Protein AF-A0A3D3R4W9-F1 (afdb_monomer)

Organism: NCBI:txid122

Structure (mmCIF, N/CA/C/O backbone):
data_AF-A0A3D3R4W9-F1
#
_entry.id   AF-A0A3D3R4W9-F1
#
loop_
_atom_site.group_PDB
_atom_site.id
_atom_site.type_symbol
_atom_site.label_atom_id
_atom_site.label_alt_id
_atom_site.label_comp_id
_atom_site.label_asym_id
_atom_site.label_entity_id
_atom_site.label_seq_id
_atom_site.pdbx_PDB_ins_code
_atom_site.Cartn_x
_ato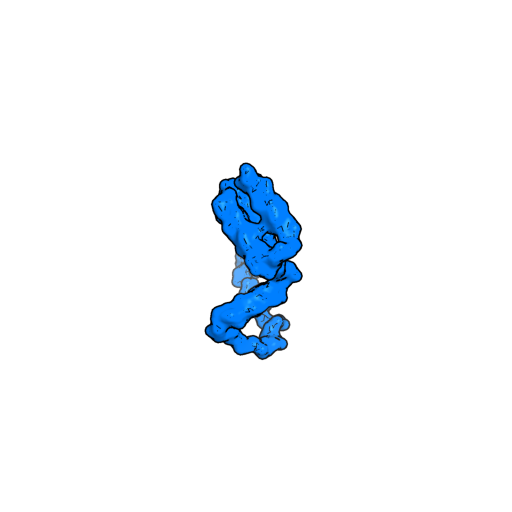m_site.Cartn_y
_atom_site.Cartn_z
_atom_site.occupancy
_atom_site.B_iso_or_equiv
_atom_site.auth_seq_id
_atom_site.auth_comp_id
_atom_site.auth_asym_id
_atom_site.auth_atom_id
_atom_site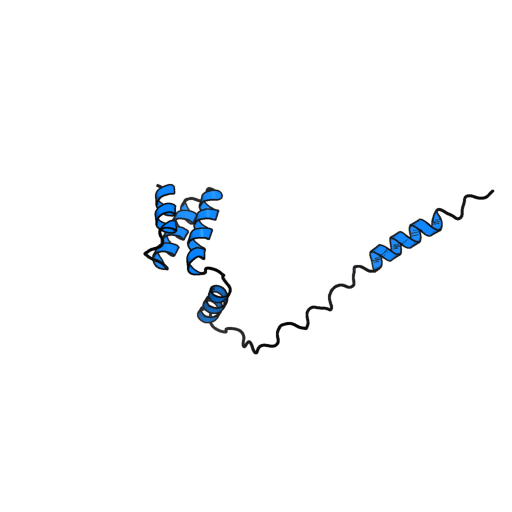.pdbx_PDB_model_num
ATOM 1 N N . MET A 1 1 ? 46.980 56.203 -26.116 1.00 46.72 1 MET A N 1
ATOM 2 C CA . MET A 1 1 ? 45.848 55.461 -26.717 1.00 46.72 1 MET A CA 1
ATOM 3 C C . MET A 1 1 ? 46.024 53.996 -26.356 1.00 46.72 1 MET A C 1
ATOM 5 O O . MET A 1 1 ? 46.665 53.259 -27.088 1.00 46.72 1 MET A O 1
ATOM 9 N N . SER A 1 2 ? 45.555 53.601 -25.172 1.00 50.00 2 SER A N 1
ATOM 10 C CA . SER A 1 2 ? 45.904 52.313 -24.554 1.00 50.00 2 SER A CA 1
ATOM 11 C C . SER A 1 2 ? 44.640 51.731 -23.917 1.00 50.00 2 SER A C 1
ATOM 13 O O . SER A 1 2 ? 44.405 51.895 -22.728 1.00 50.00 2 SER A O 1
ATOM 15 N N . GLY A 1 3 ? 43.752 51.154 -24.729 1.00 52.25 3 GLY A N 1
ATOM 16 C CA . GLY A 1 3 ? 42.445 50.695 -24.234 1.00 52.25 3 GLY A CA 1
ATOM 17 C C . GLY A 1 3 ? 41.739 49.630 -25.070 1.00 52.25 3 GLY A C 1
ATOM 18 O O . GLY A 1 3 ? 40.591 49.318 -24.774 1.00 52.25 3 GLY A O 1
ATOM 19 N N . LEU A 1 4 ? 42.383 49.067 -26.100 1.00 50.19 4 LEU A N 1
ATOM 20 C CA . LEU A 1 4 ? 41.723 48.118 -27.011 1.00 50.19 4 LEU A CA 1
ATOM 21 C C . LEU A 1 4 ? 42.107 46.640 -26.817 1.00 50.19 4 LEU A C 1
ATOM 23 O O . LEU A 1 4 ? 41.488 45.786 -27.437 1.00 50.19 4 LEU A O 1
ATOM 27 N N . LEU A 1 5 ? 43.086 46.311 -25.966 1.00 54.66 5 LEU A N 1
ATOM 28 C CA . LEU A 1 5 ? 43.631 44.942 -25.876 1.00 54.66 5 LEU A CA 1
ATOM 29 C C . LEU A 1 5 ? 43.077 44.089 -24.719 1.00 54.66 5 LEU A C 1
ATOM 31 O O . LEU A 1 5 ? 43.360 42.898 -24.655 1.00 54.66 5 LEU A O 1
ATOM 35 N N . THR A 1 6 ? 42.259 44.648 -23.822 1.00 57.88 6 THR A N 1
ATOM 36 C CA . THR A 1 6 ? 41.773 43.933 -22.622 1.00 57.88 6 THR A CA 1
ATOM 37 C C . THR A 1 6 ? 40.411 43.256 -22.775 1.00 57.88 6 THR A C 1
ATOM 39 O O . THR A 1 6 ? 40.115 42.340 -22.019 1.00 57.88 6 THR A O 1
ATOM 42 N N . LYS A 1 7 ? 39.572 43.647 -23.745 1.00 54.22 7 LYS A N 1
ATOM 43 C CA . LYS A 1 7 ? 38.231 43.042 -23.914 1.00 54.22 7 LYS A CA 1
ATOM 44 C C . LYS A 1 7 ? 38.230 41.770 -24.766 1.00 54.22 7 LYS A C 1
ATOM 46 O O . LYS A 1 7 ? 37.351 40.928 -24.609 1.00 54.22 7 LYS A O 1
ATOM 51 N N . GLN A 1 8 ? 39.214 41.617 -25.651 1.00 53.91 8 GLN A N 1
ATOM 52 C CA . GLN A 1 8 ? 39.251 40.524 -26.626 1.00 53.91 8 GLN A CA 1
ATOM 53 C C . GLN A 1 8 ? 39.713 39.192 -26.013 1.00 53.91 8 GLN A C 1
ATOM 55 O O . GLN A 1 8 ? 39.300 38.133 -26.472 1.00 53.91 8 GLN A O 1
ATOM 60 N N . THR A 1 9 ? 40.502 39.236 -24.937 1.00 54.78 9 THR A N 1
ATOM 61 C CA . THR A 1 9 ? 40.991 38.040 -24.231 1.00 54.78 9 THR A CA 1
ATOM 62 C C . THR A 1 9 ? 39.947 37.427 -23.296 1.00 54.78 9 THR A C 1
ATOM 64 O O . THR A 1 9 ? 39.957 36.218 -23.072 1.00 54.78 9 THR A O 1
ATOM 67 N N . TRP A 1 10 ? 39.009 38.223 -22.775 1.00 55.03 10 TRP A N 1
ATOM 68 C CA . TRP A 1 10 ? 37.955 37.721 -21.883 1.00 55.03 10 TRP A CA 1
ATOM 69 C C . TRP A 1 10 ? 36.890 36.911 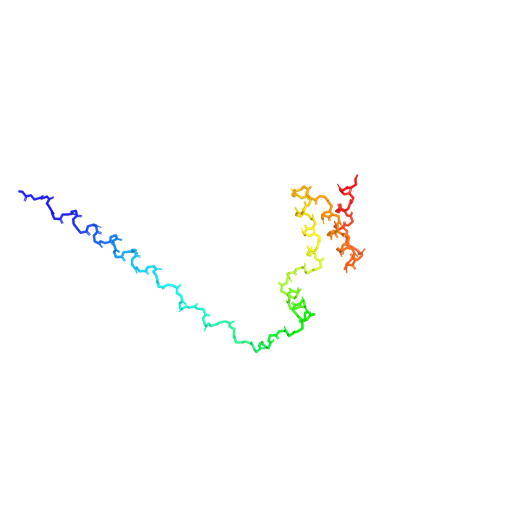-22.630 1.00 55.03 10 TRP A C 1
ATOM 71 O O . TRP A 1 10 ? 36.414 35.901 -22.117 1.00 55.03 10 TRP A O 1
ATOM 81 N N . MET A 1 11 ? 36.570 37.289 -23.871 1.00 54.78 11 MET A N 1
ATOM 82 C CA . MET A 1 11 ? 35.554 36.593 -24.674 1.00 54.78 11 MET A CA 1
ATOM 83 C C . MET A 1 11 ? 36.034 35.214 -25.164 1.00 54.78 11 MET A C 1
ATOM 85 O O . MET A 1 11 ? 35.252 34.265 -25.249 1.00 54.78 11 MET A O 1
ATOM 89 N N . THR A 1 12 ? 37.335 35.054 -25.426 1.00 57.78 12 THR A N 1
ATOM 90 C CA . THR A 1 12 ? 37.914 33.777 -25.879 1.00 57.78 12 THR A CA 1
ATOM 91 C C . THR A 1 12 ? 38.011 32.729 -24.768 1.00 57.78 12 THR A C 1
ATOM 93 O O . THR A 1 12 ? 37.847 31.542 -25.036 1.00 57.78 12 THR A O 1
ATOM 96 N N . VAL A 1 13 ? 38.206 33.143 -23.512 1.00 57.69 13 VAL A N 1
ATOM 97 C CA . VAL A 1 13 ? 38.277 32.216 -22.364 1.00 57.69 13 VAL A CA 1
ATOM 98 C C . VAL A 1 13 ? 36.908 31.601 -22.055 1.00 57.69 13 VAL A C 1
ATOM 100 O O . VAL A 1 13 ? 36.813 30.402 -21.799 1.00 57.69 13 VAL A O 1
ATOM 103 N N . ILE A 1 14 ? 35.836 32.391 -22.159 1.00 61.53 14 ILE A N 1
ATOM 104 C CA . ILE A 1 14 ? 34.459 31.925 -21.921 1.00 61.53 14 ILE A CA 1
ATOM 105 C C . ILE A 1 14 ? 34.036 30.890 -22.977 1.00 61.53 14 ILE A C 1
ATOM 107 O O . ILE A 1 14 ? 33.347 29.921 -22.662 1.00 61.53 14 ILE A O 1
ATOM 111 N N . THR A 1 15 ? 34.509 31.041 -24.216 1.00 57.44 15 THR A N 1
ATOM 112 C CA . THR A 1 15 ? 34.167 30.128 -25.318 1.00 57.44 15 THR A CA 1
ATOM 113 C C . THR A 1 15 ? 34.833 28.751 -25.158 1.00 57.44 15 THR A C 1
ATOM 115 O O . THR A 1 15 ? 34.203 27.731 -25.431 1.00 57.44 15 THR A O 1
ATOM 118 N N . CYS A 1 16 ? 36.063 28.682 -24.632 1.00 55.22 16 CYS A N 1
ATOM 119 C CA . CYS A 1 16 ? 36.732 27.402 -24.354 1.00 55.22 16 CYS A CA 1
ATOM 120 C C . CYS A 1 16 ? 36.115 26.629 -23.175 1.00 55.22 16 CYS A C 1
ATOM 122 O O . CYS A 1 16 ? 36.125 25.399 -23.186 1.00 55.22 16 CYS A O 1
ATOM 124 N N . ALA A 1 17 ? 35.542 27.316 -22.181 1.00 55.94 17 ALA A N 1
ATOM 125 C CA . ALA A 1 17 ? 34.910 26.662 -21.032 1.00 55.94 17 ALA A CA 1
ATOM 126 C C . ALA A 1 17 ? 33.613 25.912 -21.400 1.00 55.94 17 ALA A C 1
ATOM 128 O O . ALA A 1 17 ? 33.280 24.913 -20.768 1.00 55.94 17 ALA A O 1
ATOM 129 N N . LEU A 1 18 ? 32.908 26.341 -22.453 1.00 57.28 18 LEU A N 1
ATOM 130 C CA . LEU A 1 18 ? 31.683 25.683 -22.930 1.00 57.28 18 LEU A CA 1
ATOM 131 C C . LEU A 1 18 ? 31.954 24.463 -23.829 1.00 57.28 18 LEU A C 1
ATOM 133 O O . LEU A 1 18 ? 31.082 23.610 -23.981 1.00 57.28 18 LEU A O 1
ATOM 137 N N . LEU A 1 19 ? 33.160 24.341 -24.392 1.00 56.97 19 LEU A N 1
ATOM 138 C CA . LEU A 1 19 ? 33.537 23.235 -25.282 1.00 56.97 19 LEU A CA 1
ATOM 139 C C . LEU A 1 19 ? 34.058 21.989 -24.545 1.00 56.97 19 LEU A C 1
ATOM 141 O O . LEU A 1 19 ? 34.077 20.907 -25.127 1.00 56.97 19 LEU A O 1
ATOM 145 N N . LEU A 1 20 ? 34.426 22.107 -23.266 1.00 56.22 20 LEU A N 1
ATOM 146 C CA . LEU A 1 20 ? 35.010 21.008 -22.481 1.00 56.22 20 LEU A CA 1
ATOM 147 C C . LEU A 1 20 ? 33.982 20.153 -21.717 1.00 56.22 20 LEU A C 1
ATOM 149 O O . LEU A 1 20 ? 34.351 19.130 -21.145 1.00 56.22 20 LEU A O 1
ATOM 153 N N . CYS A 1 21 ? 32.693 20.505 -21.743 1.00 56.62 21 CYS A N 1
ATOM 154 C CA . CYS A 1 21 ? 31.651 19.760 -21.022 1.00 56.62 21 CYS A CA 1
ATOM 155 C C . CYS A 1 21 ? 30.896 18.720 -21.871 1.00 56.62 21 CYS A C 1
ATOM 157 O O . CYS A 1 21 ? 30.106 17.959 -21.322 1.00 56.62 21 CYS A O 1
ATOM 159 N N . ASN A 1 22 ? 31.167 18.608 -23.179 1.00 56.66 22 ASN A N 1
ATOM 160 C CA . ASN A 1 22 ? 30.589 17.539 -24.018 1.00 56.66 22 ASN A CA 1
ATOM 161 C C . ASN A 1 22 ? 31.314 16.183 -23.878 1.00 56.66 22 ASN A C 1
ATOM 163 O O . ASN A 1 22 ? 31.024 15.241 -24.608 1.00 56.66 22 ASN A O 1
ATOM 167 N N . GLY A 1 23 ? 32.257 16.066 -22.940 1.00 59.72 23 GLY A N 1
ATOM 168 C CA . GLY A 1 23 ? 33.079 14.876 -22.730 1.00 59.72 23 GLY A CA 1
ATOM 169 C C . GLY A 1 23 ? 32.826 14.170 -21.401 1.00 59.72 23 GLY A C 1
ATOM 170 O O . GLY A 1 23 ? 33.781 13.869 -20.697 1.00 59.72 23 GLY A O 1
ATOM 171 N N . CYS A 1 24 ? 31.574 13.889 -21.031 1.00 61.88 24 CYS A N 1
ATOM 172 C CA . CYS A 1 24 ? 31.285 12.965 -19.929 1.00 61.88 24 CYS A CA 1
ATOM 173 C C . CYS A 1 24 ? 30.362 11.845 -20.412 1.00 61.88 24 CYS A C 1
ATOM 175 O O . CYS A 1 24 ? 29.146 11.884 -20.252 1.00 61.88 24 CYS A O 1
ATOM 177 N N . SER A 1 25 ? 30.935 10.838 -21.069 1.00 54.44 25 SER A N 1
ATOM 178 C CA . SER A 1 25 ? 30.223 9.580 -21.350 1.00 54.44 25 SER A CA 1
ATOM 179 C C . SER A 1 25 ? 31.089 8.326 -21.197 1.00 54.44 25 SER A C 1
ATOM 181 O O . SER A 1 25 ? 30.597 7.232 -21.428 1.00 54.44 25 SER A O 1
ATOM 183 N N . SER A 1 26 ? 32.345 8.437 -20.749 1.00 54.00 26 SER A N 1
ATOM 184 C CA . SER A 1 26 ? 33.288 7.305 -20.742 1.00 54.00 26 SER A CA 1
ATOM 185 C C . SER A 1 26 ? 33.902 7.020 -19.366 1.00 54.00 26 SER A C 1
ATOM 187 O O . SER A 1 26 ? 35.119 6.911 -19.229 1.00 54.00 26 SER A O 1
ATOM 189 N N . MET A 1 27 ? 33.076 6.895 -18.323 1.00 54.59 27 MET A N 1
ATOM 190 C CA . MET A 1 27 ? 33.522 6.284 -17.060 1.00 54.59 27 MET A CA 1
ATOM 191 C C . MET A 1 27 ? 32.379 5.556 -16.334 1.00 54.59 27 MET A C 1
ATOM 193 O O . MET A 1 27 ? 32.100 5.809 -15.166 1.00 54.59 27 MET A O 1
ATOM 197 N N . ARG A 1 28 ? 31.689 4.645 -17.035 1.00 50.44 28 ARG A N 1
ATOM 198 C CA . ARG A 1 28 ? 30.702 3.717 -16.442 1.00 50.44 28 ARG A CA 1
ATOM 199 C C . ARG A 1 28 ? 31.078 2.241 -16.647 1.00 50.44 28 ARG A C 1
ATOM 201 O O . ARG A 1 28 ? 30.193 1.411 -16.714 1.00 50.44 28 ARG A O 1
ATOM 208 N N . ASP A 1 29 ? 32.364 1.890 -16.699 1.00 48.53 29 ASP A N 1
ATOM 209 C CA . ASP A 1 29 ? 32.794 0.509 -17.009 1.00 48.53 29 ASP A CA 1
ATOM 210 C C . ASP A 1 29 ? 33.653 -0.152 -15.923 1.00 48.53 29 ASP A C 1
ATOM 212 O O . ASP A 1 29 ? 34.642 -0.803 -16.245 1.00 48.53 29 ASP A O 1
ATOM 216 N N . LYS A 1 30 ? 33.336 -0.004 -14.623 1.00 51.47 30 LYS A N 1
ATOM 217 C CA . LYS A 1 30 ? 34.081 -0.739 -13.568 1.00 51.47 30 LYS A CA 1
ATOM 218 C C . LYS A 1 30 ? 33.287 -1.273 -12.364 1.00 51.47 30 LYS A C 1
ATOM 220 O O . LYS A 1 30 ? 33.908 -1.541 -11.342 1.00 51.47 30 LYS A O 1
ATOM 225 N N . PHE A 1 31 ? 31.966 -1.490 -12.437 1.00 46.28 31 PHE A N 1
ATOM 226 C CA . PHE A 1 31 ? 31.246 -2.049 -11.268 1.00 46.28 31 PHE A CA 1
ATOM 227 C C . PHE A 1 31 ? 30.239 -3.182 -11.495 1.00 46.28 31 PHE A C 1
ATOM 229 O O . PHE A 1 31 ? 29.505 -3.516 -10.572 1.00 46.28 31 PHE A O 1
ATOM 236 N N . VAL A 1 32 ? 30.211 -3.838 -12.656 1.00 51.44 32 VAL A N 1
ATOM 237 C CA . VAL A 1 32 ? 29.381 -5.048 -12.809 1.00 51.44 32 VAL A CA 1
ATOM 238 C C . VAL A 1 32 ? 30.232 -6.193 -13.335 1.00 51.44 32 VAL A C 1
ATOM 240 O O . VAL A 1 32 ? 30.164 -6.588 -14.489 1.00 51.44 32 VAL A O 1
ATOM 243 N N . ALA A 1 33 ? 31.084 -6.702 -12.447 1.00 50.81 33 ALA A N 1
ATOM 244 C CA . ALA A 1 33 ? 31.673 -8.026 -12.565 1.00 50.81 33 ALA A CA 1
ATOM 245 C C . ALA A 1 33 ? 31.014 -8.926 -11.511 1.00 50.81 33 ALA A C 1
ATOM 247 O O . ALA A 1 33 ? 31.597 -9.241 -10.476 1.00 50.81 33 ALA A O 1
ATOM 248 N N . LYS A 1 34 ? 29.762 -9.308 -11.761 1.00 47.50 34 LYS A N 1
ATOM 249 C CA . LYS A 1 34 ? 29.185 -10.534 -11.216 1.00 47.50 34 LYS A CA 1
ATOM 250 C C . LYS A 1 34 ? 28.274 -11.101 -12.296 1.00 47.50 34 LYS A C 1
ATOM 252 O O . LYS A 1 34 ? 27.524 -10.369 -12.924 1.00 47.50 34 LYS A O 1
ATOM 257 N N . SER A 1 35 ? 28.482 -12.369 -12.602 1.00 58.72 35 SER A N 1
ATOM 258 C CA . SER A 1 35 ? 27.776 -13.145 -13.616 1.00 58.72 35 SER A CA 1
ATOM 259 C C . SER A 1 35 ? 26.255 -13.048 -13.436 1.00 58.72 35 SER A C 1
ATOM 261 O O . SER A 1 35 ? 25.712 -13.723 -12.563 1.00 58.72 35 SER A O 1
ATOM 263 N N . ASP A 1 36 ? 25.590 -12.234 -14.255 1.00 53.53 36 ASP A N 1
ATOM 264 C CA . ASP A 1 36 ? 24.141 -12.030 -14.223 1.00 53.53 36 ASP A CA 1
ATOM 265 C C . ASP A 1 36 ? 23.549 -12.485 -15.562 1.00 53.53 36 ASP A C 1
ATOM 267 O O . ASP A 1 36 ? 23.454 -11.724 -16.526 1.00 53.53 36 ASP A O 1
ATOM 271 N N . GLU A 1 37 ? 23.151 -13.752 -15.641 1.00 64.06 37 GLU A N 1
ATOM 272 C CA . GLU A 1 37 ? 22.175 -14.156 -16.648 1.00 64.06 37 GLU A CA 1
ATOM 273 C C . GLU A 1 37 ? 20.878 -13.388 -16.348 1.00 64.06 37 GLU A C 1
ATOM 275 O O . GLU A 1 37 ? 20.394 -13.383 -15.212 1.00 64.06 37 GLU A O 1
ATOM 280 N N . ALA A 1 38 ? 20.355 -12.647 -17.329 1.00 60.94 38 ALA A N 1
ATOM 281 C CA . ALA A 1 38 ? 19.174 -11.822 -17.109 1.00 60.94 38 ALA A CA 1
ATOM 282 C C . ALA A 1 38 ? 18.000 -12.724 -16.684 1.00 60.94 38 ALA A C 1
ATOM 284 O O . ALA A 1 38 ? 17.735 -13.704 -17.381 1.00 60.94 38 ALA A O 1
ATOM 285 N N . PRO A 1 39 ? 17.267 -12.409 -15.596 1.00 63.09 39 PRO A N 1
ATOM 286 C CA . PRO A 1 39 ? 16.114 -13.200 -15.183 1.00 63.09 39 PRO A CA 1
ATOM 287 C C . PRO A 1 39 ? 15.121 -13.293 -16.346 1.00 63.09 39 PRO A C 1
ATOM 289 O O . PRO A 1 39 ? 14.527 -12.292 -16.764 1.00 63.09 39 PRO A O 1
ATOM 292 N N . THR A 1 40 ? 14.994 -14.491 -16.915 1.00 76.31 40 THR A N 1
ATOM 293 C CA . THR A 1 40 ? 14.213 -14.740 -18.133 1.00 76.31 40 THR A CA 1
ATOM 294 C C . THR A 1 40 ? 12.724 -14.834 -17.822 1.00 76.31 40 THR A C 1
ATOM 296 O O . THR A 1 40 ? 11.895 -14.500 -18.670 1.00 76.31 40 THR A O 1
ATOM 299 N N . THR A 1 41 ? 12.369 -15.188 -16.583 1.00 84.81 41 THR A N 1
ATOM 300 C CA . THR A 1 41 ? 10.980 -15.294 -16.135 1.00 84.81 41 THR A CA 1
ATOM 301 C C . THR A 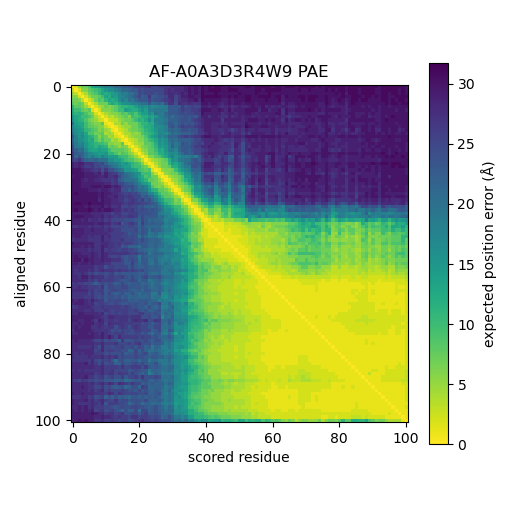1 41 ? 10.526 -14.065 -15.343 1.00 84.81 41 THR A C 1
ATOM 303 O O . THR A 1 41 ? 11.305 -13.369 -14.689 1.00 84.81 41 THR A O 1
ATOM 306 N N . LEU A 1 42 ? 9.219 -13.787 -15.384 1.00 83.38 42 LEU A N 1
ATOM 307 C CA . LEU A 1 42 ? 8.616 -12.674 -14.644 1.00 83.38 42 LEU A CA 1
ATOM 308 C C . LEU A 1 42 ? 8.778 -12.833 -13.123 1.00 83.38 42 LEU A C 1
ATOM 310 O O . LEU A 1 42 ? 9.015 -11.848 -12.427 1.00 83.38 42 LEU A O 1
ATOM 314 N N . LYS A 1 43 ? 8.695 -14.067 -12.612 1.00 84.69 43 LYS A N 1
ATOM 315 C CA . LYS A 1 43 ? 8.877 -14.365 -11.184 1.00 84.69 43 LYS A CA 1
ATOM 316 C C . LYS A 1 43 ? 10.288 -14.004 -10.722 1.00 84.69 43 LYS A C 1
ATOM 318 O O . LYS A 1 43 ? 10.432 -13.355 -9.688 1.00 84.69 43 LYS A O 1
ATOM 323 N N . ASP A 1 44 ? 11.300 -14.332 -11.520 1.00 85.12 44 ASP A N 1
ATOM 324 C CA . ASP A 1 44 ? 12.693 -14.025 -11.186 1.00 85.12 44 ASP A CA 1
ATOM 325 C C . ASP A 1 44 ? 12.939 -12.515 -11.187 1.00 85.12 44 ASP A C 1
ATOM 327 O O . ASP A 1 44 ? 13.574 -11.986 -10.276 1.00 85.12 44 ASP A O 1
ATOM 331 N N . LYS A 1 45 ? 12.353 -11.783 -12.146 1.00 86.81 45 LYS A N 1
ATOM 332 C CA . LYS A 1 45 ? 12.410 -10.311 -12.175 1.00 86.81 45 LYS A CA 1
ATOM 333 C C . LYS A 1 45 ? 11.799 -9.693 -10.917 1.00 86.81 45 LYS A C 1
ATOM 335 O O . LYS A 1 45 ? 12.403 -8.795 -10.330 1.00 86.81 45 LYS A O 1
ATOM 340 N N . ILE A 1 46 ? 10.637 -10.189 -10.485 1.00 85.75 46 ILE A N 1
ATOM 341 C CA . ILE A 1 46 ? 9.964 -9.724 -9.264 1.00 85.75 46 ILE A CA 1
ATOM 342 C C . ILE A 1 46 ? 10.811 -10.050 -8.030 1.00 85.75 46 ILE A C 1
ATOM 344 O O . ILE A 1 46 ? 10.995 -9.181 -7.183 1.00 85.75 46 ILE A O 1
ATOM 348 N N . SER A 1 47 ? 11.383 -11.254 -7.940 1.00 85.31 47 SER A N 1
ATOM 349 C CA . SER A 1 47 ? 12.249 -11.639 -6.818 1.00 85.31 47 SER A CA 1
ATOM 350 C C . SER A 1 47 ? 13.512 -10.780 -6.742 1.00 85.31 47 SER A C 1
ATOM 352 O O . SER A 1 47 ? 13.888 -10.332 -5.661 1.00 85.31 47 SER A O 1
ATOM 354 N N . VAL A 1 48 ? 14.159 -10.515 -7.881 1.00 86.81 48 VAL A N 1
ATOM 355 C CA . VAL A 1 48 ? 15.340 -9.644 -7.948 1.00 86.81 48 VAL A CA 1
ATOM 356 C C . VAL A 1 48 ? 14.980 -8.219 -7.536 1.00 86.81 48 VAL A C 1
ATOM 358 O O . VAL A 1 48 ? 15.724 -7.602 -6.777 1.00 86.81 48 VAL A O 1
ATOM 361 N N . ALA A 1 49 ? 13.840 -7.694 -7.989 1.00 85.56 49 ALA A N 1
ATOM 362 C CA . ALA A 1 49 ? 13.367 -6.374 -7.582 1.00 85.56 49 ALA A CA 1
ATOM 363 C C . ALA A 1 49 ? 13.048 -6.318 -6.078 1.00 85.56 49 ALA A 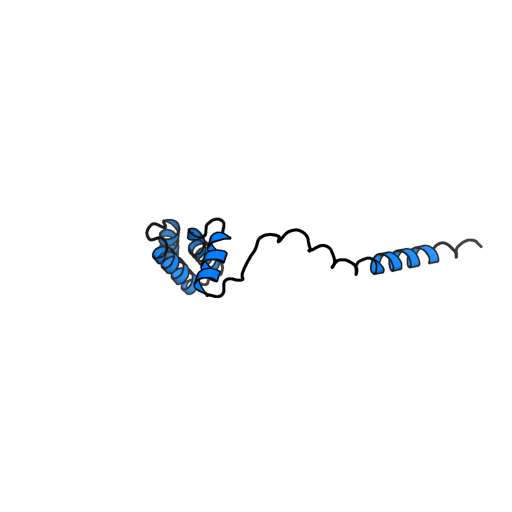C 1
ATOM 365 O O . ALA A 1 49 ? 13.506 -5.401 -5.401 1.00 85.56 49 ALA A O 1
ATOM 366 N N . LYS A 1 50 ? 12.345 -7.324 -5.539 1.00 85.75 50 LYS A N 1
ATOM 367 C CA . LYS A 1 50 ? 11.984 -7.418 -4.114 1.00 85.75 50 LYS A CA 1
ATOM 368 C C . LYS A 1 50 ? 13.232 -7.453 -3.225 1.00 85.75 50 LYS A C 1
ATOM 370 O O . LYS A 1 50 ? 13.290 -6.726 -2.244 1.00 85.75 50 LYS A O 1
ATOM 375 N N . ASN A 1 51 ? 14.272 -8.186 -3.627 1.00 85.62 51 ASN A N 1
ATOM 376 C CA . ASN A 1 51 ? 15.545 -8.255 -2.897 1.00 85.62 51 ASN A CA 1
ATOM 377 C C . ASN A 1 51 ? 16.364 -6.954 -2.933 1.00 85.62 51 ASN A C 1
ATOM 379 O O . ASN A 1 51 ? 17.259 -6.773 -2.111 1.00 85.62 51 ASN A O 1
ATOM 383 N N . LYS A 1 52 ? 16.098 -6.058 -3.891 1.00 88.62 52 LYS A N 1
ATOM 384 C CA . LYS A 1 52 ? 16.742 -4.736 -3.960 1.00 88.62 52 LYS A CA 1
ATOM 385 C C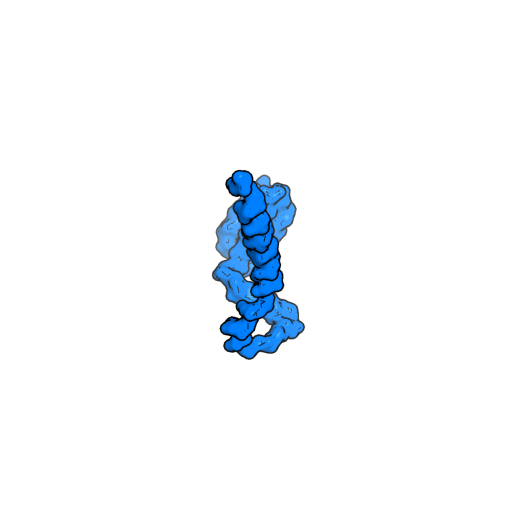 . LYS A 1 52 ? 16.061 -3.699 -3.070 1.00 88.62 52 LYS A C 1
ATOM 387 O O . LYS A 1 52 ? 16.650 -2.649 -2.819 1.00 88.62 52 LYS A O 1
ATOM 392 N N . LEU A 1 53 ? 14.833 -3.956 -2.622 1.00 87.12 53 LEU A N 1
ATOM 393 C CA . LEU A 1 53 ? 14.137 -3.076 -1.692 1.00 87.12 53 LEU A CA 1
ATOM 394 C C . LEU A 1 53 ? 14.706 -3.265 -0.288 1.00 87.12 53 LEU A C 1
ATOM 396 O O . LEU A 1 53 ? 15.001 -4.381 0.130 1.00 87.12 53 LEU A O 1
ATOM 400 N N . LYS A 1 54 ? 14.830 -2.158 0.448 1.00 88.19 54 LYS A N 1
ATOM 401 C CA . LYS A 1 54 ? 15.275 -2.186 1.844 1.00 88.19 54 LYS A CA 1
ATOM 402 C C . LYS A 1 54 ? 14.279 -2.937 2.733 1.00 88.19 54 LYS A C 1
ATOM 404 O O . LYS A 1 54 ? 14.686 -3.784 3.515 1.00 88.19 54 LYS A O 1
ATOM 409 N N . ASP A 1 55 ? 12.994 -2.629 2.563 1.00 87.12 55 ASP A N 1
ATOM 410 C CA . ASP A 1 55 ? 11.879 -3.187 3.332 1.00 87.12 55 ASP A CA 1
ATOM 411 C C . ASP A 1 55 ? 10.764 -3.616 2.350 1.00 87.12 55 ASP A C 1
ATOM 413 O O . ASP A 1 55 ? 9.808 -2.869 2.114 1.00 87.12 55 ASP A O 1
ATOM 417 N N . PRO A 1 56 ? 10.913 -4.766 1.665 1.00 86.50 56 PRO A N 1
ATOM 418 C CA . PRO A 1 56 ? 9.992 -5.188 0.605 1.00 86.50 56 PRO A CA 1
ATOM 419 C C . PRO A 1 56 ? 8.563 -5.462 1.086 1.00 86.50 56 PRO A C 1
ATOM 421 O O . PRO A 1 56 ? 7.620 -5.342 0.308 1.00 86.50 56 PRO A O 1
ATOM 424 N N . ASP A 1 57 ? 8.398 -5.833 2.351 1.00 87.31 57 ASP A N 1
ATOM 425 C CA . ASP A 1 57 ? 7.117 -6.052 3.024 1.00 87.31 57 ASP A CA 1
ATOM 426 C C . ASP A 1 57 ? 6.336 -4.749 3.256 1.00 87.31 57 ASP A C 1
ATOM 428 O O . ASP A 1 57 ? 5.110 -4.766 3.331 1.00 87.31 57 ASP A O 1
ATOM 432 N N . LYS A 1 58 ? 7.026 -3.605 3.308 1.00 92.31 58 LYS A N 1
ATOM 433 C CA . LYS A 1 58 ? 6.408 -2.287 3.523 1.00 92.31 58 LYS A CA 1
ATOM 434 C C . LYS A 1 58 ? 6.038 -1.562 2.238 1.00 92.31 58 LYS A C 1
ATOM 436 O O . LYS A 1 58 ? 5.399 -0.514 2.303 1.00 92.31 58 LYS A O 1
ATOM 441 N N . PHE A 1 59 ? 6.405 -2.105 1.078 1.00 95.19 59 PHE A N 1
ATOM 442 C CA . PHE A 1 59 ? 6.208 -1.445 -0.212 1.00 95.19 59 PHE A CA 1
ATOM 443 C C . PHE A 1 59 ? 4.758 -0.986 -0.420 1.00 95.19 59 PHE A C 1
ATOM 445 O O . PHE A 1 59 ? 4.510 0.198 -0.643 1.00 95.19 59 PHE A O 1
ATOM 452 N N . TYR A 1 60 ? 3.798 -1.904 -0.284 1.00 97.00 60 TYR A N 1
ATOM 453 C CA . TYR A 1 60 ? 2.386 -1.597 -0.509 1.00 97.00 60 TYR A CA 1
ATOM 454 C C . TYR A 1 60 ? 1.801 -0.661 0.557 1.00 97.00 60 TYR A C 1
ATOM 456 O O . TYR A 1 60 ? 0.963 0.177 0.234 1.00 97.00 60 TYR A O 1
ATOM 464 N N . VAL A 1 61 ? 2.307 -0.708 1.796 1.00 98.12 61 VAL A N 1
ATOM 465 C CA . VAL A 1 61 ? 1.929 0.250 2.849 1.00 98.12 61 VAL A CA 1
ATOM 466 C C . VAL A 1 61 ? 2.360 1.664 2.467 1.00 98.12 61 VAL A C 1
ATOM 468 O O . VAL A 1 61 ? 1.548 2.586 2.491 1.00 98.12 61 VAL A O 1
ATOM 471 N N . THR A 1 62 ? 3.626 1.855 2.090 1.00 97.44 62 THR A N 1
ATOM 472 C CA . THR A 1 62 ? 4.141 3.179 1.707 1.00 97.44 62 THR A CA 1
ATOM 473 C C . THR A 1 62 ? 3.486 3.691 0.426 1.00 97.44 62 THR A C 1
ATOM 475 O O . THR A 1 62 ? 3.216 4.885 0.309 1.00 97.44 62 THR A O 1
ATOM 478 N N . HIS A 1 63 ? 3.182 2.798 -0.516 1.00 98.00 63 HIS A N 1
ATOM 479 C CA . HIS A 1 63 ? 2.432 3.140 -1.719 1.00 98.00 63 HIS A CA 1
ATOM 480 C C . HIS A 1 63 ? 1.015 3.640 -1.389 1.00 98.00 63 HIS A C 1
ATOM 482 O O . HIS A 1 63 ? 0.629 4.709 -1.860 1.00 98.00 63 HIS A O 1
ATOM 488 N N . GLY A 1 64 ? 0.290 2.943 -0.505 1.00 98.31 64 GLY A N 1
ATOM 489 C CA . GLY A 1 64 ? -1.028 3.374 -0.028 1.00 98.31 64 GLY A CA 1
ATOM 490 C C . GLY A 1 64 ? -0.986 4.727 0.684 1.00 98.31 64 GLY A C 1
ATOM 491 O O . GLY A 1 64 ? -1.789 5.606 0.390 1.00 98.31 64 GLY A O 1
ATOM 492 N N . GLN A 1 65 ? 0.018 4.956 1.535 1.00 98.50 65 GLN A N 1
ATOM 493 C CA . GLN A 1 65 ? 0.224 6.251 2.201 1.00 98.50 65 GLN A CA 1
ATOM 494 C C . GLN A 1 65 ? 0.474 7.395 1.214 1.00 98.50 65 GLN A C 1
ATOM 496 O O . GLN A 1 65 ? 0.057 8.527 1.461 1.00 98.50 65 GLN A O 1
ATOM 501 N N . LEU A 1 66 ? 1.181 7.131 0.113 1.00 98.50 66 LEU A N 1
ATOM 502 C CA . LEU A 1 66 ? 1.396 8.123 -0.935 1.00 98.50 66 LEU A CA 1
ATOM 503 C C . LEU A 1 66 ? 0.081 8.451 -1.651 1.00 98.50 66 LEU A C 1
ATOM 505 O O . LEU A 1 66 ? -0.228 9.625 -1.827 1.00 98.50 66 LEU A O 1
ATOM 509 N N . GLN A 1 67 ? -0.703 7.438 -2.017 1.00 98.62 67 GLN A N 1
ATOM 510 C CA . GLN A 1 67 ? -2.010 7.612 -2.665 1.00 98.62 67 GLN A CA 1
ATOM 511 C C . GLN A 1 67 ? -2.998 8.367 -1.773 1.00 98.62 67 GLN A C 1
ATOM 513 O O . GLN A 1 67 ? -3.618 9.326 -2.227 1.00 98.62 67 GLN A O 1
ATOM 518 N N . GLU A 1 68 ? -3.030 8.033 -0.481 1.00 98.19 68 GLU A N 1
ATOM 519 C CA . GLU A 1 68 ? -3.787 8.758 0.541 1.00 98.19 68 GLU A CA 1
ATOM 520 C C . GLU A 1 68 ? -3.399 10.248 0.545 1.00 98.19 68 GLU A C 1
ATOM 522 O O . GLU A 1 68 ? -4.249 11.128 0.429 1.00 98.19 68 GLU A O 1
ATOM 527 N N . LYS A 1 69 ? -2.098 10.563 0.576 1.00 98.12 69 LYS A N 1
ATOM 528 C CA . LYS A 1 69 ? -1.619 11.957 0.530 1.00 98.12 69 LYS A CA 1
ATOM 529 C C . LYS A 1 69 ? -1.952 12.683 -0.775 1.00 98.12 69 LYS A C 1
ATOM 531 O O . LYS A 1 69 ? -2.031 13.908 -0.768 1.00 98.12 69 LYS A O 1
ATOM 536 N N . MET A 1 70 ? -2.119 11.955 -1.877 1.00 98.25 70 MET A N 1
ATOM 537 C CA . MET A 1 70 ? -2.515 12.510 -3.174 1.00 98.25 70 MET A CA 1
ATOM 538 C C . MET A 1 70 ? -4.032 12.699 -3.312 1.00 98.25 70 MET A C 1
ATOM 540 O O . MET A 1 70 ? -4.471 13.281 -4.300 1.00 98.25 70 MET A O 1
ATOM 544 N N . GLY A 1 71 ? -4.830 12.242 -2.344 1.00 97.81 71 GLY A N 1
ATOM 545 C CA . GLY A 1 71 ? -6.291 12.304 -2.413 1.00 97.81 71 GLY A CA 1
ATOM 546 C C . GLY A 1 71 ? -6.938 11.109 -3.123 1.00 97.81 71 GLY A C 1
ATOM 547 O O . GLY A 1 71 ? -8.159 11.058 -3.227 1.00 97.81 71 GLY A O 1
ATOM 548 N N . ASP A 1 72 ? -6.147 10.142 -3.590 1.00 98.25 72 ASP A N 1
ATOM 549 C CA . ASP A 1 72 ? -6.630 8.947 -4.286 1.00 98.25 72 ASP A CA 1
ATOM 550 C C . ASP A 1 72 ? -6.976 7.847 -3.269 1.00 98.25 72 ASP A C 1
ATOM 552 O O . ASP A 1 72 ? -6.185 6.940 -2.995 1.00 98.25 72 ASP A O 1
ATOM 556 N N . MET A 1 73 ? -8.149 7.988 -2.645 1.00 98.12 73 MET A N 1
ATOM 557 C CA . MET A 1 73 ? -8.599 7.108 -1.559 1.00 98.12 73 MET A CA 1
ATOM 558 C C . MET A 1 73 ? -8.866 5.674 -2.034 1.00 98.12 73 MET A C 1
ATOM 560 O O . MET A 1 73 ? -8.539 4.726 -1.318 1.00 98.12 73 MET A O 1
ATOM 564 N N . ASP A 1 74 ? -9.413 5.503 -3.240 1.00 98.12 74 ASP A N 1
ATOM 565 C CA . ASP A 1 74 ? -9.735 4.183 -3.796 1.00 98.12 74 ASP A CA 1
ATOM 566 C C . ASP A 1 74 ? -8.461 3.375 -4.047 1.00 98.12 74 ASP A C 1
ATOM 568 O O . ASP A 1 74 ? -8.342 2.219 -3.624 1.00 98.12 74 ASP A O 1
ATOM 572 N N . SER A 1 75 ? -7.456 3.999 -4.670 1.00 98.19 75 SER A N 1
ATOM 573 C CA . SER A 1 75 ? -6.187 3.320 -4.905 1.00 98.19 75 SER A CA 1
ATOM 574 C C . SER A 1 75 ? -5.419 3.083 -3.602 1.00 98.19 75 SER A C 1
ATOM 576 O O . SER A 1 75 ? -4.789 2.031 -3.459 1.00 98.19 75 SER A O 1
ATOM 578 N N . ALA A 1 76 ? -5.507 4.006 -2.633 1.00 98.62 76 ALA A N 1
ATOM 579 C CA . ALA A 1 76 ? -4.916 3.825 -1.308 1.00 98.62 76 ALA A CA 1
ATOM 580 C C . ALA A 1 76 ? -5.494 2.596 -0.592 1.00 98.62 76 ALA A C 1
ATOM 582 O O . ALA A 1 76 ? -4.731 1.783 -0.064 1.00 98.62 76 ALA A O 1
ATOM 583 N N . ARG A 1 77 ? -6.824 2.423 -0.632 1.00 98.62 77 ARG A N 1
ATOM 584 C CA . ARG A 1 77 ? -7.520 1.260 -0.062 1.00 98.62 77 ARG A CA 1
ATOM 585 C C . ARG A 1 77 ? -6.994 -0.038 -0.663 1.00 98.62 77 ARG A C 1
ATOM 587 O O . ARG A 1 77 ? -6.533 -0.901 0.080 1.00 98.62 77 ARG A O 1
ATOM 594 N N . ASN A 1 78 ? -6.956 -0.126 -1.993 1.00 98.56 78 ASN A N 1
ATOM 595 C CA . ASN A 1 78 ? -6.435 -1.301 -2.692 1.00 98.56 78 ASN A CA 1
ATOM 596 C C . ASN A 1 78 ? -4.979 -1.615 -2.291 1.00 98.56 78 ASN A C 1
ATOM 598 O O . ASN A 1 78 ? -4.632 -2.764 -2.029 1.00 98.56 78 ASN A O 1
ATOM 602 N N . SER A 1 79 ? -4.116 -0.602 -2.174 1.00 98.44 79 SER A N 1
ATOM 603 C CA . SER A 1 79 ? -2.730 -0.809 -1.732 1.00 98.44 79 SER A CA 1
ATOM 604 C C . SER A 1 79 ? -2.636 -1.357 -0.305 1.00 98.44 79 SER A C 1
ATOM 606 O O . SER A 1 79 ? -1.836 -2.260 -0.050 1.00 98.44 79 SER A O 1
ATOM 608 N N . TYR A 1 80 ? -3.450 -0.860 0.630 1.00 98.50 80 TYR A N 1
ATOM 609 C CA . TYR A 1 80 ? -3.472 -1.389 1.995 1.00 98.50 80 TYR A CA 1
ATOM 610 C C . TYR A 1 80 ? -4.039 -2.816 2.063 1.00 98.50 80 TYR A C 1
ATOM 612 O O . TYR A 1 80 ? -3.523 -3.637 2.821 1.00 98.50 80 TYR A O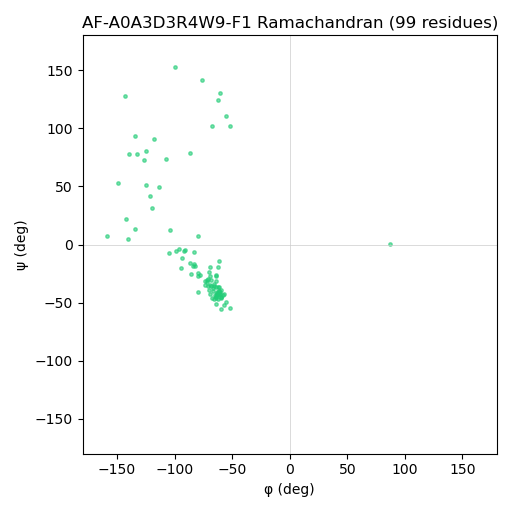 1
ATOM 620 N N . GLU A 1 81 ? -5.031 -3.155 1.240 1.00 98.06 81 GLU A N 1
ATOM 621 C CA . GLU A 1 81 ? -5.556 -4.523 1.129 1.00 98.06 81 GLU A CA 1
ATOM 622 C C . GLU A 1 81 ? -4.504 -5.499 0.588 1.00 98.06 81 GLU A C 1
ATOM 624 O O . GLU A 1 81 ? -4.299 -6.571 1.162 1.00 98.06 81 GLU A O 1
ATOM 629 N N . VAL A 1 82 ? -3.762 -5.113 -0.457 1.00 97.75 82 VAL A N 1
ATOM 630 C CA . VAL A 1 82 ? -2.641 -5.917 -0.973 1.00 97.75 82 VAL A CA 1
ATOM 631 C C . VAL A 1 82 ? -1.555 -6.084 0.093 1.00 97.75 82 VAL A C 1
ATOM 633 O O . VAL A 1 82 ? -1.021 -7.182 0.260 1.00 97.75 82 VAL A O 1
ATOM 636 N N . ALA A 1 83 ? -1.257 -5.034 0.866 1.00 97.06 83 ALA A N 1
ATOM 637 C CA . ALA A 1 83 ? -0.308 -5.123 1.973 1.00 97.06 83 ALA A CA 1
ATOM 638 C C . ALA A 1 83 ? -0.739 -6.154 3.031 1.00 97.06 83 ALA A C 1
ATOM 640 O O . ALA A 1 83 ? 0.106 -6.899 3.525 1.00 97.06 83 ALA A O 1
ATOM 641 N N . LEU A 1 84 ? -2.037 -6.244 3.343 1.00 97.31 84 LEU A N 1
ATOM 642 C CA . LEU A 1 84 ? -2.579 -7.263 4.250 1.00 97.31 84 LEU A CA 1
ATOM 643 C C . LEU A 1 84 ? -2.588 -8.667 3.636 1.00 97.31 84 LEU A C 1
ATOM 645 O O . LEU A 1 84 ? -2.417 -9.644 4.363 1.00 97.31 84 LEU A O 1
ATOM 649 N N . GLY A 1 85 ? -2.737 -8.780 2.315 1.00 96.25 85 GLY A N 1
ATOM 650 C CA . GLY A 1 85 ? -2.571 -10.046 1.600 1.00 96.25 85 GLY A CA 1
ATOM 651 C C . GLY A 1 85 ? -1.146 -10.603 1.704 1.00 96.25 85 GLY A C 1
ATOM 652 O O . GLY A 1 85 ? -0.966 -11.801 1.913 1.00 96.25 85 GLY A O 1
ATOM 653 N N . GLU A 1 86 ? -0.132 -9.736 1.612 1.00 92.31 86 GLU A N 1
ATOM 654 C CA . GLU A 1 86 ? 1.285 -10.115 1.739 1.00 92.31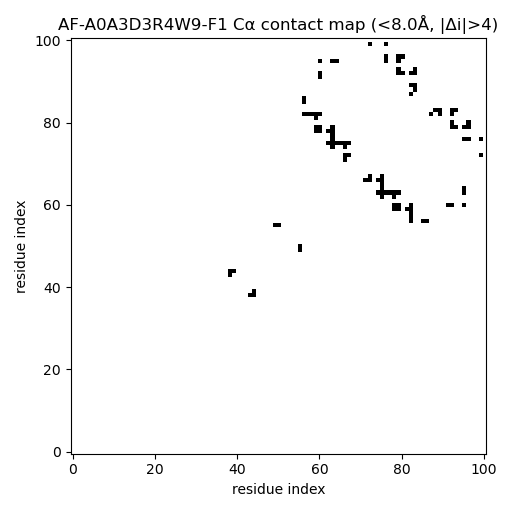 86 GLU A CA 1
ATOM 655 C C . GLU A 1 86 ? 1.721 -10.297 3.204 1.00 92.31 86 GLU A C 1
ATOM 657 O O . GLU A 1 86 ? 2.471 -11.219 3.528 1.00 92.31 86 GLU A O 1
ATOM 662 N N . ASN A 1 87 ? 1.263 -9.418 4.100 1.00 94.62 87 ASN A N 1
ATOM 663 C CA . ASN A 1 87 ? 1.532 -9.469 5.533 1.00 94.62 87 ASN A CA 1
ATOM 664 C C . ASN A 1 87 ? 0.238 -9.242 6.339 1.00 94.62 87 ASN A C 1
ATOM 666 O O . ASN A 1 87 ? -0.072 -8.105 6.714 1.00 94.62 87 ASN A O 1
ATOM 670 N N . PRO A 1 88 ? -0.465 -10.325 6.723 1.00 96.56 88 PRO A N 1
ATOM 671 C CA . PRO A 1 88 ? -1.722 -10.239 7.473 1.00 96.56 88 PRO A CA 1
ATOM 672 C C . PRO A 1 88 ? -1.618 -9.572 8.850 1.00 96.56 88 PRO A C 1
ATOM 674 O O . PRO A 1 88 ? -2.635 -9.254 9.458 1.00 96.56 88 PRO A O 1
ATOM 677 N N . LYS A 1 89 ? -0.402 -9.388 9.381 1.00 96.19 89 LYS A N 1
ATOM 678 C CA . LYS A 1 89 ? -0.149 -8.750 10.682 1.00 96.19 89 LYS A CA 1
ATOM 679 C C . LYS A 1 89 ? 0.370 -7.316 10.545 1.00 96.19 89 LYS A C 1
ATOM 681 O O . LYS A 1 89 ? 0.861 -6.763 11.528 1.00 96.19 89 LYS A O 1
ATOM 686 N N . SER A 1 90 ? 0.302 -6.716 9.354 1.00 97.31 90 SER A N 1
ATOM 687 C CA . SER A 1 90 ? 0.726 -5.329 9.146 1.00 97.31 90 SER A CA 1
ATOM 688 C C . SER A 1 90 ? -0.208 -4.363 9.877 1.00 97.31 90 SER A C 1
ATOM 690 O O . SER A 1 90 ? -1.304 -4.050 9.412 1.00 97.31 90 SER A O 1
ATOM 692 N N . VAL A 1 91 ? 0.249 -3.868 11.028 1.00 97.62 91 VAL A N 1
ATOM 693 C CA . VAL A 1 91 ? -0.477 -2.874 11.830 1.00 97.62 91 VAL A CA 1
ATOM 694 C C . VAL A 1 91 ? -0.667 -1.589 11.026 1.00 97.62 91 VAL A C 1
ATOM 696 O O . VAL A 1 91 ? -1.743 -0.999 11.041 1.00 97.62 91 VAL A O 1
ATOM 699 N N . GLU A 1 92 ? 0.348 -1.173 10.272 1.00 97.62 92 GLU A N 1
ATOM 700 C CA . GLU A 1 92 ? 0.310 0.038 9.459 1.00 97.62 92 GLU A CA 1
ATOM 701 C C . GLU A 1 92 ? -0.733 -0.025 8.338 1.00 97.62 92 GLU A C 1
ATOM 703 O O . GLU A 1 92 ? -1.366 0.993 8.062 1.00 97.62 92 GLU A O 1
ATOM 708 N N . ALA A 1 93 ? -0.941 -1.192 7.718 1.00 98.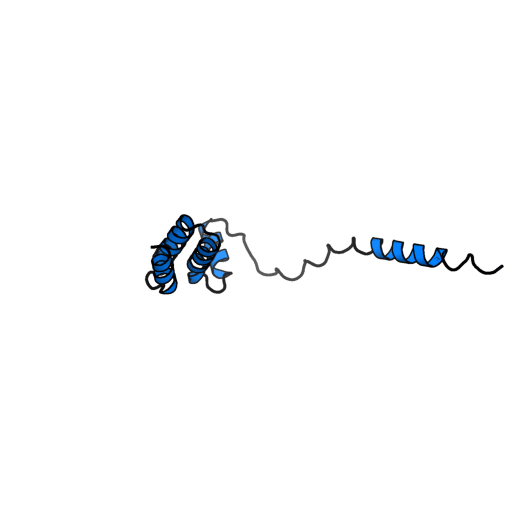00 93 ALA A N 1
ATOM 709 C CA . ALA A 1 93 ? -1.971 -1.371 6.696 1.00 98.00 93 ALA A CA 1
ATOM 710 C C . ALA A 1 93 ? -3.385 -1.306 7.292 1.00 98.00 93 ALA A C 1
ATOM 712 O O . ALA A 1 93 ? -4.242 -0.611 6.750 1.00 98.00 93 ALA A O 1
ATOM 713 N N . VAL A 1 94 ? -3.610 -1.945 8.450 1.00 98.31 94 VAL A N 1
ATOM 714 C CA . VAL A 1 94 ? -4.888 -1.845 9.183 1.00 98.31 94 VAL A CA 1
ATOM 715 C C . VAL A 1 94 ? -5.184 -0.394 9.561 1.00 98.31 94 VAL A C 1
ATOM 717 O O . VAL A 1 94 ? -6.285 0.098 9.328 1.00 98.31 94 VAL A O 1
ATOM 720 N N . LEU A 1 95 ? -4.191 0.320 10.099 1.00 98.44 95 LEU A N 1
ATOM 721 C CA . LEU A 1 95 ? -4.330 1.742 10.421 1.00 98.44 95 LEU A CA 1
ATOM 722 C C . LEU A 1 95 ? -4.552 2.600 9.172 1.00 98.44 95 LEU A C 1
ATOM 724 O O . LEU A 1 95 ? -5.191 3.642 9.266 1.00 98.44 95 LEU A O 1
ATOM 728 N N . GLY A 1 96 ? -3.988 2.201 8.030 1.00 97.94 96 GLY A N 1
ATOM 729 C CA . GLY A 1 96 ? -4.230 2.811 6.727 1.00 97.94 96 GLY A CA 1
ATOM 730 C C . GLY A 1 96 ? -5.696 2.745 6.334 1.00 97.94 96 GLY A C 1
ATOM 731 O O . GLY A 1 96 ? -6.306 3.788 6.137 1.00 97.94 96 GLY A O 1
ATOM 732 N N . LEU A 1 97 ? -6.272 1.541 6.312 1.00 98.25 97 LEU A N 1
ATOM 733 C CA . LEU A 1 97 ? -7.690 1.333 5.998 1.00 98.25 97 LEU A CA 1
ATOM 734 C C . LEU A 1 97 ? -8.612 2.099 6.947 1.00 98.25 97 LEU A C 1
ATOM 736 O O . LEU A 1 97 ? -9.517 2.782 6.485 1.00 98.25 97 LEU A O 1
ATOM 740 N N . ALA A 1 98 ? -8.320 2.077 8.248 1.00 98.12 98 ALA A N 1
ATOM 741 C CA . ALA A 1 98 ? -9.113 2.789 9.248 1.00 98.12 98 ALA A CA 1
ATOM 742 C C . ALA A 1 98 ? -9.130 4.320 9.072 1.00 98.12 98 ALA A C 1
ATOM 744 O O . ALA A 1 98 ? -9.994 4.973 9.642 1.00 98.12 98 ALA A O 1
ATOM 745 N N . ARG A 1 99 ? -8.179 4.915 8.333 1.00 96.88 99 ARG A N 1
ATOM 746 C CA . ARG A 1 99 ? -8.208 6.352 7.999 1.00 96.88 99 ARG A CA 1
ATOM 747 C C . ARG A 1 99 ? -9.069 6.676 6.777 1.00 96.88 99 ARG A C 1
ATOM 749 O O . ARG A 1 99 ? -9.371 7.846 6.570 1.00 96.88 99 ARG A O 1
ATOM 756 N N . LEU A 1 100 ? -9.378 5.678 5.948 1.00 95.94 100 LEU A N 1
ATOM 757 C CA . LEU A 1 100 ? -10.133 5.840 4.700 1.00 95.94 100 LEU A CA 1
ATOM 758 C C . LEU A 1 100 ? -11.640 5.614 4.875 1.00 95.94 100 LEU A C 1
ATOM 760 O O . LEU A 1 100 ? -12.389 5.870 3.931 1.00 95.94 100 LEU A O 1
ATOM 764 N N . ASP A 1 101 ? -12.053 5.073 6.021 1.00 87.56 101 ASP A N 1
ATOM 765 C CA . ASP A 1 101 ? -13.451 4.915 6.440 1.00 87.56 101 ASP A CA 1
ATOM 766 C C . ASP A 1 101 ? -13.900 6.125 7.279 1.00 87.56 101 ASP A C 1
ATOM 768 O O . ASP A 1 101 ? -15.065 6.555 7.108 1.00 87.56 101 ASP A O 1
#

InterPro domains:
  IPR011990 Tetratricopeptide-like helical domain superfamily [G3DSA:1.25.40.10] (33-101)
  IPR011990 Tetratricopeptide-like helical domain superfamily [SSF48452] (57-100)
  IPR019734 Tetratricopeptide repeat [PS50005] (57-90)

pLDDT: mean 78.85, std 19.62, range [46.28, 98.62]

Radius of gyration: 27.36 Å; Cα contacts (8 Å, |Δi|>4): 55; chains: 1; bounding box: 59×71×39 Å

Nearest PDB structures (foldseek):
  7b80-assembly1_A  TM=8.027E-01  e=6.087E-01  Homo sapiens
  4u0u-assembly1_A  TM=7.343E-01  e=6.851E-01  Homo sapiens
  8c6j-assembly1_S  TM=4.251E-01  e=4.789E-02  Homo sapiens
  5jj6-assembly3_B  TM=6.046E-01  e=5.098E-01  Caenorhabditis elegans
  4nrh-assembly2_B  TM=4.908E-01  e=1.036E+00  Chlamydia pneumoniae

Sequence (101 aa):
MSGLLTKQTWMTVITCALLLCNGCSSMRDKFVAKSDEAPTTLKDKISVAKNKLKDPDKFYVTHGQLQEKMGDMDSARNSYEVALGENPKSVEAVLGLARLD

Foldseek 3Di:
DPDDPPPVVVVVVVVVVVVPPVPPDPDPPDPDPDDDDDPPDPVVVVVVVCVPDPCSLCVLLVVLVVCVVVVNLVSSLVSLVVSCVSPVPPPSSVVSNVVSD

Secondary structure (DSSP, 8-state):
---SSSSHHHHHHHHHHHHSSS---S---SS--S------SHHHHHHHHHHHSSSGGGHHHHHHHHHHHHT-HHHHHHHHHHHHHH-TT-HHHHHHHHHH-

Solvent-accessible surface area (backbone atoms only — not comparable to full-atom values): 6318 Å² total; per-residue (Å²): 143,88,82,80,76,72,68,66,61,58,60,55,55,58,56,56,64,68,66,66,69,84,74,81,85,87,84,85,86,86,85,83,90,65,95,71,80,76,65,85,46,74,67,48,46,50,52,56,54,44,70,70,41,93,58,56,81,47,46,35,39,57,50,12,55,50,28,46,76,70,68,40,56,70,61,14,45,53,25,18,52,52,24,36,72,79,36,80,80,44,63,67,23,54,56,48,46,66,71,77,112

Mean predicted aligned error: 15.56 Å